Protein AF-A0A9D5ZQ26-F1 (afdb_monomer_lite)

Radius of gyration: 14.96 Å; chains: 1; bounding box: 37×30×40 Å

Foldseek 3Di:
DFDWDDDPPWTFTCDVNDTAIEDFVVVQDVDDGDDPPLPDWDWDDDPDPDRQHTYIDSDDDDDDDDDWDFDQPPP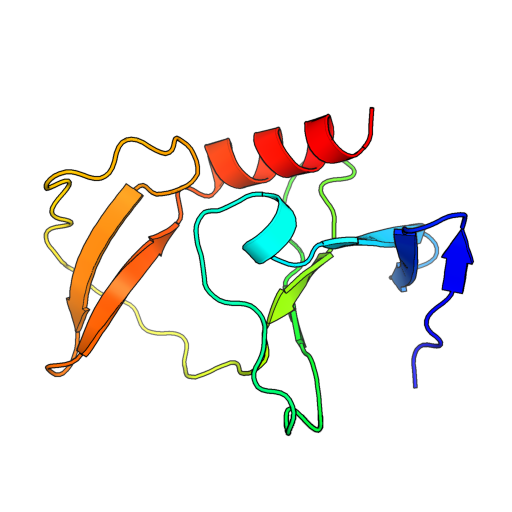PRQQWPHWDQDPNDIDTHTDSVVSSVSSVVVVD

Sequence (108 aa):
TNSIHHIGNREYINYRGFNLPLIYLETILPVSPFPKDAKELYVIVPKANGSSGGILASQIMDAIELETVIKKDNITHKGIMGTSFIEEKLVMFLNSSELIRLIDDYGK

pLDDT: mean 87.58, std 8.93, range [44.03, 94.56]

Secondary structure (DSSP, 8-state):
-PPPEEETTEEEEEETTEEEEEE-GGGTSS-PPPPTT----EEE----SS---EEEES------------B-TT---TTEEEEEEETTEEEEEE-HHHHHHHHHHHT-

Structure (mmCIF, N/CA/C/O backbone):
data_AF-A0A9D5ZQ26-F1
#
_ent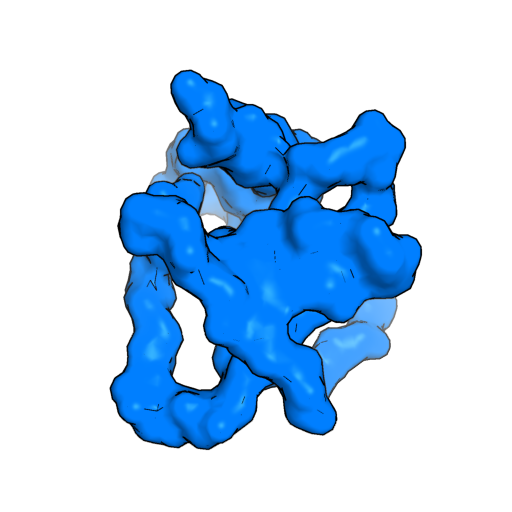ry.id   AF-A0A9D5ZQ26-F1
#
loop_
_atom_site.group_PDB
_atom_site.id
_atom_site.type_symbol
_atom_site.label_atom_id
_atom_site.label_alt_id
_atom_site.label_comp_id
_atom_site.label_asym_id
_atom_site.label_entity_id
_atom_site.label_seq_id
_atom_site.pdbx_PDB_ins_code
_atom_site.Cartn_x
_atom_site.Cartn_y
_atom_site.Cartn_z
_atom_site.occupancy
_atom_site.B_iso_or_equiv
_atom_site.auth_seq_id
_atom_site.auth_comp_id
_atom_site.auth_asym_id
_atom_site.auth_atom_id
_atom_site.pdbx_PDB_model_num
ATOM 1 N N . THR A 1 1 ? -2.601 -15.817 -16.852 1.00 44.03 1 THR A N 1
ATOM 2 C CA . THR A 1 1 ? -1.513 -15.691 -15.864 1.00 44.03 1 THR A CA 1
ATOM 3 C C . THR A 1 1 ? -0.566 -14.617 -16.351 1.00 44.03 1 THR A C 1
ATOM 5 O O . THR A 1 1 ? 0.117 -14.831 -17.342 1.00 44.03 1 THR A O 1
ATOM 8 N N . ASN A 1 2 ? -0.575 -13.433 -15.737 1.00 64.56 2 ASN A N 1
ATOM 9 C CA . ASN A 1 2 ? 0.500 -12.476 -15.992 1.00 64.56 2 ASN A CA 1
ATOM 10 C C . ASN A 1 2 ? 1.745 -13.005 -15.278 1.00 64.56 2 ASN A C 1
ATOM 12 O O . ASN A 1 2 ? 1.722 -13.176 -14.062 1.00 64.56 2 ASN A O 1
ATOM 16 N N . SER A 1 3 ? 2.789 -13.335 -16.031 1.00 85.56 3 SER A N 1
ATOM 17 C CA . SER A 1 3 ? 4.064 -13.764 -15.460 1.00 85.56 3 SER A CA 1
ATOM 18 C C . SER A 1 3 ? 4.683 -12.625 -14.648 1.00 85.56 3 SER A C 1
ATOM 20 O O . SER A 1 3 ? 4.686 -11.476 -15.092 1.00 85.56 3 SER A O 1
ATOM 22 N N . ILE A 1 4 ? 5.207 -12.952 -13.466 1.00 91.44 4 ILE A N 1
ATOM 23 C CA . ILE A 1 4 ? 6.023 -12.030 -12.673 1.00 91.44 4 ILE A CA 1
ATOM 24 C C . ILE A 1 4 ? 7.446 -12.061 -13.235 1.00 91.44 4 ILE A C 1
ATOM 26 O O . ILE A 1 4 ? 8.051 -13.124 -13.391 1.00 91.44 4 ILE A O 1
ATOM 30 N N . HIS A 1 5 ? 7.973 -10.885 -13.549 1.00 93.25 5 HIS A N 1
ATOM 31 C CA . HIS A 1 5 ? 9.333 -10.665 -14.022 1.00 93.25 5 HIS A CA 1
ATOM 32 C C . HIS A 1 5 ? 10.176 -10.057 -12.904 1.00 93.25 5 HIS A C 1
ATOM 34 O O . HIS A 1 5 ? 9.678 -9.251 -12.125 1.00 93.25 5 HIS A O 1
ATOM 40 N N . HIS A 1 6 ? 11.460 -10.403 -12.851 1.00 93.06 6 HIS A N 1
ATOM 41 C CA . HIS A 1 6 ? 12.357 -9.975 -11.779 1.00 93.06 6 HIS A CA 1
ATOM 42 C C . HIS A 1 6 ? 13.516 -9.155 -12.348 1.00 93.06 6 HIS A C 1
ATOM 44 O O . HIS A 1 6 ? 14.149 -9.569 -13.320 1.00 93.06 6 HIS A O 1
ATOM 50 N N . ILE A 1 7 ? 13.806 -8.006 -11.734 1.00 89.75 7 ILE A N 1
ATOM 51 C CA . ILE A 1 7 ? 15.004 -7.197 -12.000 1.00 89.75 7 ILE A CA 1
ATOM 52 C C . ILE A 1 7 ? 15.608 -6.808 -10.649 1.00 89.75 7 ILE A C 1
ATOM 54 O O . ILE A 1 7 ? 15.040 -5.998 -9.914 1.00 89.75 7 ILE A O 1
ATOM 58 N N . GLY A 1 8 ? 16.758 -7.396 -10.308 1.00 88.38 8 GLY A N 1
ATOM 59 C CA . GLY A 1 8 ? 17.315 -7.295 -8.957 1.00 88.38 8 GLY A CA 1
ATOM 60 C C . GLY A 1 8 ? 16.329 -7.847 -7.924 1.00 88.38 8 GLY A C 1
ATOM 61 O O . GLY A 1 8 ? 15.797 -8.938 -8.105 1.00 88.38 8 GLY A O 1
ATOM 62 N N . ASN A 1 9 ? 16.043 -7.064 -6.883 1.00 85.94 9 ASN A N 1
ATOM 63 C CA . ASN A 1 9 ? 15.078 -7.418 -5.833 1.00 85.94 9 ASN A CA 1
ATOM 64 C C . ASN A 1 9 ? 13.661 -6.889 -6.114 1.00 85.94 9 ASN A C 1
ATOM 66 O O . ASN A 1 9 ? 12.852 -6.788 -5.195 1.00 85.94 9 ASN A O 1
ATOM 70 N N . ARG A 1 10 ? 13.373 -6.470 -7.353 1.00 88.38 10 ARG A N 1
ATOM 71 C CA . ARG A 1 10 ? 12.078 -5.897 -7.732 1.00 88.38 10 ARG A CA 1
ATOM 72 C C . ARG A 1 10 ? 11.328 -6.816 -8.678 1.00 88.38 10 ARG A C 1
ATOM 74 O O . ARG A 1 10 ? 11.912 -7.399 -9.593 1.00 88.38 10 ARG A O 1
ATOM 81 N N . GLU A 1 11 ? 10.024 -6.866 -8.472 1.00 93.44 11 GLU A N 1
ATOM 82 C CA . GLU A 1 11 ? 9.082 -7.647 -9.259 1.00 93.44 11 GLU A CA 1
ATOM 83 C C . GLU A 1 11 ? 8.268 -6.734 -10.176 1.00 93.44 11 GLU A C 1
ATOM 85 O O . GLU A 1 11 ? 7.957 -5.594 -9.829 1.00 93.44 11 GLU A O 1
ATOM 90 N N . TYR A 1 12 ? 7.931 -7.231 -11.362 1.00 93.50 12 TYR A N 1
ATOM 91 C CA . TYR A 1 12 ? 7.226 -6.488 -12.398 1.00 93.50 12 TYR A CA 1
ATOM 92 C C . TYR A 1 12 ? 6.207 -7.376 -13.097 1.00 93.50 12 TYR A C 1
ATOM 94 O O . TYR A 1 12 ? 6.422 -8.574 -13.272 1.00 93.50 12 TYR A O 1
ATOM 102 N N . ILE A 1 13 ? 5.137 -6.766 -13.595 1.00 93.19 13 ILE A N 1
ATOM 103 C CA . ILE A 1 13 ? 4.200 -7.408 -14.521 1.00 93.19 13 ILE A CA 1
ATOM 104 C C . ILE A 1 13 ? 4.044 -6.567 -15.784 1.00 93.19 13 ILE A C 1
ATOM 106 O O . ILE A 1 13 ? 4.206 -5.346 -15.755 1.00 93.19 13 ILE A O 1
ATOM 110 N N . ASN A 1 14 ? 3.669 -7.207 -16.892 1.00 91.31 14 ASN A N 1
ATOM 111 C CA . ASN A 1 14 ? 3.182 -6.477 -18.057 1.00 91.31 14 ASN A CA 1
ATOM 112 C C . ASN A 1 14 ? 1.744 -6.017 -17.793 1.00 91.31 14 ASN A C 1
ATOM 114 O O . ASN A 1 14 ? 0.808 -6.819 -17.801 1.00 91.31 14 ASN A O 1
ATOM 118 N N . TYR A 1 15 ? 1.564 -4.723 -17.565 1.00 88.75 15 TYR A N 1
ATOM 119 C CA . TYR A 1 15 ? 0.252 -4.111 -17.430 1.00 88.75 15 TYR A CA 1
ATOM 120 C C . TYR A 1 15 ? 0.044 -3.122 -18.574 1.00 88.75 15 TYR A C 1
ATOM 122 O O . TYR A 1 15 ? 0.692 -2.080 -18.646 1.00 88.75 15 TYR A O 1
ATOM 130 N N . ARG A 1 16 ? -0.872 -3.462 -19.491 1.00 87.50 16 ARG A N 1
ATOM 131 C CA . ARG A 1 16 ? -1.218 -2.644 -20.670 1.00 87.50 16 ARG A CA 1
ATOM 132 C C . ARG A 1 16 ? -0.005 -2.261 -21.536 1.00 87.50 16 ARG A C 1
ATOM 134 O O . ARG A 1 16 ? 0.054 -1.149 -22.047 1.00 87.50 16 ARG A O 1
ATOM 141 N N . GLY A 1 17 ? 0.953 -3.174 -21.701 1.00 87.25 17 GLY A N 1
ATOM 142 C CA . GLY A 1 17 ? 2.155 -2.943 -22.508 1.00 87.25 17 GLY A CA 1
ATOM 143 C C . GLY A 1 17 ? 3.274 -2.192 -21.783 1.00 87.25 17 GLY A C 1
ATOM 144 O O . GLY A 1 17 ? 4.331 -1.988 -22.373 1.00 87.25 17 GLY A O 1
ATOM 145 N N . PHE A 1 18 ? 3.078 -1.823 -20.515 1.00 85.69 18 PHE A N 1
ATOM 146 C CA . PHE A 1 18 ? 4.096 -1.193 -19.679 1.00 85.69 18 PHE A CA 1
ATOM 147 C C . PHE A 1 18 ? 4.575 -2.154 -18.592 1.00 85.69 18 PHE A C 1
ATOM 149 O O . PHE A 1 18 ? 3.805 -2.965 -18.071 1.00 85.69 18 PHE A O 1
ATOM 156 N N . ASN A 1 19 ? 5.851 -2.033 -18.227 1.00 88.56 19 ASN A N 1
ATOM 157 C CA . ASN A 1 19 ? 6.408 -2.727 -17.071 1.00 88.56 19 ASN A CA 1
ATOM 158 C C . ASN A 1 19 ? 5.922 -2.018 -15.807 1.00 88.56 19 ASN A C 1
ATOM 160 O O . ASN A 1 19 ? 6.374 -0.914 -15.505 1.00 88.56 19 ASN A O 1
ATOM 164 N N . LEU A 1 20 ? 4.996 -2.642 -15.086 1.00 91.31 20 LEU A N 1
ATOM 165 C CA . LEU A 1 20 ? 4.481 -2.114 -13.831 1.00 91.31 20 LEU A CA 1
ATOM 166 C C . LEU A 1 20 ? 5.267 -2.732 -12.668 1.00 91.31 20 LEU A C 1
ATOM 168 O O . LEU A 1 20 ? 5.156 -3.946 -12.478 1.00 91.31 20 LEU A O 1
ATOM 172 N N . PRO A 1 21 ? 6.048 -1.945 -11.902 1.00 92.44 21 PRO A N 1
ATOM 173 C CA . PRO A 1 21 ? 6.701 -2.450 -10.699 1.00 92.44 21 PRO A CA 1
ATOM 174 C C . PRO A 1 21 ? 5.653 -2.823 -9.651 1.00 92.44 21 PRO A C 1
ATOM 176 O O . PRO A 1 21 ? 4.698 -2.076 -9.450 1.00 92.44 21 PRO A O 1
ATOM 179 N N . LEU A 1 22 ? 5.833 -3.957 -8.982 1.00 93.75 22 LEU A N 1
ATOM 180 C CA . LEU A 1 22 ? 4.990 -4.403 -7.878 1.00 93.75 22 LEU A CA 1
ATOM 181 C C . LEU A 1 22 ? 5.555 -3.914 -6.543 1.00 93.75 22 LEU A C 1
ATOM 183 O O . LEU A 1 22 ? 6.760 -3.992 -6.302 1.00 93.75 22 LEU A O 1
ATOM 187 N N . ILE A 1 23 ? 4.673 -3.421 -5.677 1.00 93.50 23 ILE A N 1
ATOM 188 C CA . ILE A 1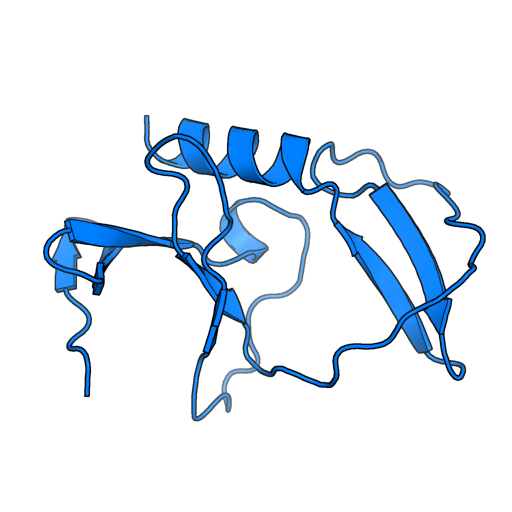 23 ? 5.011 -2.856 -4.374 1.00 93.50 23 ILE A CA 1
ATOM 189 C C . ILE A 1 23 ? 4.266 -3.614 -3.282 1.00 93.50 23 ILE A C 1
ATOM 191 O O . ILE A 1 23 ? 3.036 -3.659 -3.253 1.00 93.50 23 ILE A O 1
ATOM 195 N N . TYR A 1 24 ? 5.041 -4.165 -2.361 1.00 93.25 24 TYR A N 1
ATOM 196 C CA . TYR A 1 24 ? 4.583 -4.755 -1.111 1.00 93.25 24 TYR A CA 1
ATOM 197 C C . TYR A 1 24 ? 4.393 -3.630 -0.087 1.00 93.25 24 TYR A C 1
ATOM 199 O O . TYR A 1 24 ? 5.300 -2.822 0.103 1.00 93.25 24 TYR A O 1
ATOM 207 N N . LEU A 1 25 ? 3.228 -3.515 0.558 1.00 92.12 25 LEU A N 1
ATOM 208 C CA . LEU A 1 25 ? 2.971 -2.385 1.465 1.00 92.12 25 LEU A CA 1
ATOM 209 C C . LEU A 1 25 ? 3.940 -2.364 2.652 1.00 92.12 25 LEU A C 1
ATOM 211 O O . LEU A 1 25 ? 4.337 -1.288 3.088 1.00 92.12 25 LEU A O 1
ATOM 215 N N . GLU A 1 26 ? 4.367 -3.529 3.132 1.00 92.75 26 GLU A N 1
ATOM 216 C CA . GLU A 1 26 ? 5.336 -3.681 4.219 1.00 92.7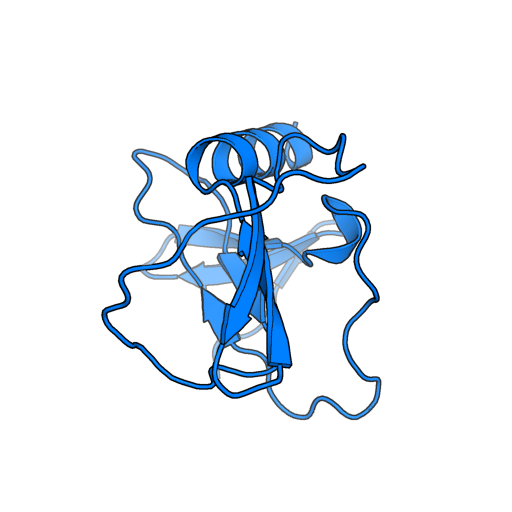5 26 GLU A CA 1
ATOM 217 C C . GLU A 1 26 ? 6.729 -3.114 3.902 1.00 92.75 26 GLU A C 1
ATOM 219 O O . GLU A 1 26 ? 7.523 -2.907 4.817 1.00 92.75 26 GLU A O 1
ATOM 224 N N . THR A 1 27 ? 7.052 -2.835 2.632 1.00 91.75 27 THR A N 1
ATOM 225 C CA . THR A 1 27 ? 8.345 -2.232 2.265 1.00 91.75 27 THR A CA 1
ATOM 226 C C . THR A 1 27 ? 8.342 -0.710 2.357 1.00 91.75 27 THR A C 1
ATOM 228 O O . THR A 1 27 ? 9.414 -0.105 2.387 1.00 91.75 27 THR A O 1
ATOM 231 N N . ILE A 1 28 ? 7.159 -0.090 2.413 1.00 91.75 28 ILE A N 1
ATOM 232 C CA . ILE A 1 28 ? 6.987 1.370 2.425 1.00 91.75 28 ILE A CA 1
ATOM 233 C C . ILE A 1 28 ? 6.120 1.878 3.581 1.00 91.75 28 ILE A C 1
ATOM 235 O O . ILE A 1 28 ? 6.068 3.084 3.814 1.00 91.75 28 ILE A O 1
ATOM 239 N N . LEU A 1 29 ? 5.437 0.992 4.307 1.00 92.00 29 LEU A N 1
ATOM 240 C CA . LEU A 1 29 ? 4.610 1.297 5.471 1.00 92.00 29 LEU A CA 1
ATOM 241 C C . LEU A 1 29 ? 4.946 0.351 6.634 1.00 92.00 29 LEU A C 1
ATOM 243 O O . LEU A 1 29 ? 5.328 -0.796 6.405 1.00 92.00 29 LEU A O 1
ATOM 247 N N . PRO A 1 30 ? 4.727 0.779 7.890 1.00 90.06 30 PRO A N 1
ATOM 248 C CA . PRO A 1 30 ? 4.909 -0.059 9.074 1.00 90.06 30 PRO A CA 1
ATOM 249 C C . PRO A 1 30 ? 3.737 -1.043 9.251 1.00 90.06 30 PRO A C 1
ATOM 251 O O . PRO A 1 30 ? 2.979 -0.959 10.215 1.00 90.06 30 PRO A O 1
ATOM 254 N N . VAL A 1 31 ? 3.562 -1.959 8.299 1.00 89.62 31 VAL A N 1
ATOM 255 C CA . VAL A 1 31 ? 2.528 -3.004 8.322 1.00 89.62 31 VAL A CA 1
ATOM 256 C C . VAL A 1 31 ? 3.157 -4.390 8.345 1.00 89.62 31 VAL A C 1
ATOM 258 O O . VAL A 1 31 ? 4.312 -4.578 7.966 1.00 89.62 31 VAL A O 1
ATOM 261 N N . SER A 1 32 ? 2.396 -5.374 8.815 1.00 90.75 32 SER A N 1
ATOM 262 C CA . SER A 1 32 ? 2.822 -6.769 8.747 1.00 90.75 32 SER A CA 1
ATOM 263 C C . SER A 1 32 ? 2.891 -7.248 7.291 1.00 90.75 32 SER A C 1
ATOM 265 O O . SER A 1 32 ? 2.071 -6.814 6.480 1.00 90.75 32 SER A O 1
ATOM 267 N N . PRO A 1 33 ? 3.829 -8.156 6.967 1.00 91.94 33 PRO A N 1
ATOM 268 C CA . PRO A 1 33 ? 3.894 -8.768 5.646 1.00 91.94 33 PRO A CA 1
ATOM 269 C C . PRO A 1 33 ? 2.657 -9.625 5.367 1.00 91.94 33 PRO A C 1
ATOM 271 O O . PRO A 1 33 ? 1.889 -9.952 6.280 1.00 91.94 33 PRO A O 1
ATOM 274 N N . PHE A 1 34 ? 2.486 -10.034 4.109 1.00 90.31 34 PHE A N 1
ATOM 275 C CA . PHE A 1 34 ? 1.383 -10.921 3.741 1.00 90.31 34 PHE A CA 1
ATOM 276 C C . PHE A 1 34 ? 1.378 -12.240 4.539 1.00 90.31 34 PHE A C 1
ATOM 278 O O . PHE A 1 34 ? 2.438 -12.766 4.902 1.00 90.31 34 PHE A O 1
ATOM 285 N N . PRO A 1 35 ? 0.186 -12.823 4.778 1.00 87.75 35 PRO A N 1
ATOM 286 C CA . PRO A 1 35 ? 0.070 -14.178 5.304 1.00 87.75 35 PRO A CA 1
ATOM 287 C C . PRO A 1 35 ? 0.825 -15.180 4.420 1.00 87.75 35 PRO A C 1
ATOM 289 O O . PRO A 1 35 ? 0.744 -15.122 3.193 1.00 87.75 35 PRO A O 1
ATOM 292 N N . LYS A 1 36 ? 1.543 -16.126 5.038 1.00 84.62 36 LYS A N 1
ATOM 293 C CA . LYS A 1 36 ? 2.360 -17.125 4.316 1.00 84.62 36 LYS A CA 1
ATOM 294 C C . LYS A 1 36 ? 1.539 -18.062 3.425 1.00 84.62 36 LYS A C 1
ATOM 296 O O . LYS A 1 36 ? 2.090 -18.706 2.542 1.00 84.62 36 LYS A O 1
ATOM 301 N N . ASP A 1 37 ? 0.249 -18.175 3.701 1.00 85.88 37 ASP A N 1
ATOM 302 C CA . ASP A 1 37 ? -0.722 -19.021 3.017 1.00 85.88 37 ASP A CA 1
ATOM 303 C C . ASP A 1 37 ? -1.563 -18.258 1.982 1.00 85.88 37 ASP A C 1
ATOM 305 O O . ASP A 1 37 ? -2.510 -18.824 1.432 1.00 85.88 37 ASP A O 1
ATOM 309 N N . ALA A 1 38 ? -1.220 -16.998 1.682 1.00 85.62 38 ALA A N 1
ATOM 310 C CA . ALA A 1 38 ? -1.851 -16.241 0.608 1.00 85.62 38 ALA A CA 1
ATOM 311 C C . ALA A 1 38 ? -1.661 -16.970 -0.735 1.00 85.62 38 ALA A C 1
ATOM 313 O O . ALA A 1 38 ? -0.560 -17.042 -1.277 1.00 85.62 38 ALA A O 1
ATOM 314 N N . LYS A 1 39 ? -2.748 -17.546 -1.262 1.00 83.94 39 LYS A N 1
ATOM 315 C CA . LYS A 1 39 ? -2.728 -18.330 -2.511 1.00 83.94 39 LYS A CA 1
ATOM 316 C C . LYS A 1 39 ? -2.751 -17.456 -3.759 1.00 83.94 39 LYS A C 1
ATOM 318 O O . LYS A 1 39 ? -2.268 -17.869 -4.808 1.00 83.94 39 LYS A O 1
ATOM 323 N N . GLU A 1 40 ? -3.340 -16.274 -3.639 1.00 88.88 40 GLU A N 1
ATOM 324 C CA . GLU A 1 40 ? -3.539 -15.322 -4.722 1.00 88.88 40 GLU A CA 1
ATOM 325 C C . GLU A 1 40 ? -3.262 -13.916 -4.196 1.00 88.88 40 GLU A C 1
ATOM 327 O O . GLU A 1 40 ? -3.532 -13.612 -3.033 1.00 88.88 40 GLU A O 1
ATOM 332 N N . LEU A 1 41 ? -2.710 -13.069 -5.062 1.00 91.75 41 LEU A N 1
ATOM 333 C CA . LEU A 1 41 ? -2.469 -11.661 -4.781 1.00 91.75 41 LEU A CA 1
ATOM 334 C C . LEU A 1 41 ? -3.199 -10.811 -5.816 1.00 91.75 41 LEU A C 1
ATOM 336 O O . LEU A 1 41 ? -3.313 -11.168 -6.990 1.00 91.75 41 LEU A O 1
ATOM 340 N N . TYR A 1 42 ? -3.650 -9.653 -5.366 1.00 93.44 42 TYR A N 1
ATOM 341 C CA . TYR A 1 42 ? -4.336 -8.648 -6.156 1.00 93.44 42 TYR A CA 1
ATOM 342 C C . TYR A 1 42 ? -3.404 -7.464 -6.373 1.00 93.44 42 TYR A C 1
ATOM 344 O O . TYR A 1 42 ? -2.618 -7.121 -5.493 1.00 93.44 42 TYR A O 1
ATOM 352 N N . VAL A 1 43 ? -3.509 -6.820 -7.535 1.00 93.69 43 VAL A N 1
ATOM 353 C CA . VAL A 1 43 ? -2.734 -5.617 -7.859 1.00 93.69 43 VAL A CA 1
ATOM 354 C C . VAL A 1 43 ? -3.682 -4.428 -7.944 1.00 93.69 43 VAL A C 1
ATOM 356 O O . VAL A 1 43 ? -4.507 -4.341 -8.854 1.00 93.69 43 VAL A O 1
ATOM 359 N N . ILE A 1 44 ? -3.551 -3.497 -7.005 1.00 92.38 44 ILE A N 1
ATOM 360 C CA . ILE A 1 44 ? -4.240 -2.209 -7.012 1.00 92.38 44 ILE A CA 1
ATOM 361 C C . ILE A 1 44 ? -3.354 -1.223 -7.769 1.00 92.38 44 ILE A C 1
ATOM 363 O O . ILE A 1 44 ? -2.235 -0.937 -7.351 1.00 92.38 44 ILE A O 1
ATOM 367 N N . VAL A 1 45 ? -3.855 -0.697 -8.886 1.00 90.69 45 VAL A N 1
ATOM 368 C CA . VAL A 1 45 ? -3.141 0.291 -9.706 1.00 90.69 45 VAL A CA 1
ATOM 369 C C . VAL A 1 45 ? -3.735 1.676 -9.437 1.00 90.69 45 VAL A C 1
ATOM 371 O O . VAL A 1 45 ? -4.858 1.941 -9.886 1.00 90.69 45 VAL A O 1
ATOM 374 N N . PRO A 1 46 ? -3.036 2.567 -8.706 1.00 86.19 46 PRO A N 1
ATOM 375 C CA . PRO A 1 46 ? -3.510 3.923 -8.474 1.00 86.19 46 PRO A CA 1
ATOM 376 C C . PRO A 1 46 ? -3.685 4.684 -9.789 1.00 86.19 46 PRO A C 1
ATOM 378 O O . PRO A 1 46 ? -2.891 4.564 -10.722 1.00 86.19 46 PRO A O 1
ATOM 381 N N . LYS A 1 47 ? -4.723 5.520 -9.859 1.00 79.12 47 LYS A N 1
ATOM 382 C CA . LYS A 1 47 ? -4.893 6.470 -10.961 1.00 79.12 47 LYS A CA 1
ATOM 383 C C . LYS A 1 47 ? -3.995 7.682 -10.702 1.00 79.12 47 LYS A C 1
ATOM 385 O O . LYS A 1 47 ? -4.471 8.690 -10.191 1.00 79.12 47 LYS A O 1
ATOM 390 N N . ALA A 1 48 ? -2.704 7.577 -11.006 1.00 69.94 48 ALA A N 1
ATOM 391 C CA . ALA A 1 48 ? -1.788 8.716 -10.971 1.00 69.94 48 ALA A CA 1
ATOM 392 C C . ALA A 1 48 ? -1.309 9.085 -12.382 1.00 69.94 48 ALA A C 1
ATOM 394 O O . ALA A 1 48 ? -1.235 8.241 -13.276 1.00 69.94 48 ALA A O 1
ATOM 395 N N . ASN A 1 49 ? -0.952 10.355 -12.573 1.00 62.03 49 ASN A N 1
ATOM 396 C CA . ASN A 1 49 ? -0.345 10.843 -13.810 1.00 62.03 49 ASN A CA 1
ATOM 397 C C . ASN A 1 49 ? 1.145 10.443 -13.847 1.00 62.03 49 ASN A C 1
ATOM 399 O O . ASN A 1 49 ? 2.006 11.281 -13.600 1.00 62.03 49 ASN A O 1
ATOM 403 N N . GLY A 1 50 ? 1.459 9.167 -14.095 1.00 65.19 50 GLY A N 1
ATOM 404 C CA . GLY A 1 50 ? 2.840 8.657 -14.132 1.00 65.19 50 GLY A CA 1
ATOM 405 C C . GLY A 1 50 ? 3.006 7.252 -13.539 1.00 65.19 50 GLY A C 1
ATOM 406 O O . GLY A 1 50 ? 2.028 6.604 -13.169 1.00 65.19 50 GLY A O 1
ATOM 407 N N . SER A 1 51 ? 4.248 6.756 -13.467 1.00 60.53 51 SER A N 1
ATOM 408 C CA . SER A 1 51 ? 4.545 5.389 -13.008 1.00 60.53 51 SER A CA 1
ATOM 409 C C . SER A 1 51 ? 4.590 5.292 -11.483 1.00 60.53 51 SER A C 1
ATOM 411 O O . SER A 1 51 ? 5.645 5.501 -10.902 1.00 60.53 51 SER A O 1
ATOM 413 N N . SER A 1 52 ? 3.480 4.888 -10.867 1.00 71.94 52 SER A N 1
ATOM 414 C CA . SER A 1 52 ? 3.291 4.872 -9.403 1.00 71.94 52 SER A CA 1
ATOM 415 C C . SER A 1 52 ? 3.068 3.475 -8.810 1.00 71.94 52 SER A C 1
ATOM 417 O O . SER A 1 52 ? 2.466 3.333 -7.751 1.00 71.94 52 SER A O 1
ATOM 419 N N . GLY A 1 53 ? 3.590 2.445 -9.492 1.00 88.12 53 GLY A N 1
ATOM 420 C CA . GLY A 1 53 ? 3.606 1.046 -9.048 1.00 88.12 53 GLY A CA 1
ATOM 421 C C . GLY A 1 53 ? 2.235 0.377 -8.893 1.00 88.12 53 GLY A C 1
ATOM 422 O O . GLY A 1 53 ? 1.191 1.009 -8.766 1.00 88.12 53 GLY A O 1
ATOM 423 N N . GLY A 1 54 ? 2.228 -0.951 -8.951 1.00 92.25 54 GLY A N 1
ATOM 424 C CA . GLY A 1 54 ? 1.091 -1.782 -8.583 1.00 92.25 54 GLY A CA 1
ATOM 425 C C . GLY A 1 54 ? 1.213 -2.181 -7.121 1.00 92.25 54 GLY A C 1
ATOM 426 O O . GLY A 1 54 ? 2.153 -2.879 -6.757 1.00 92.25 54 GLY A O 1
ATOM 427 N N . ILE A 1 55 ? 0.274 -1.754 -6.285 1.00 93.06 55 ILE A N 1
ATOM 428 C CA . ILE A 1 55 ? 0.248 -2.105 -4.865 1.00 93.06 55 ILE A CA 1
ATOM 429 C C . ILE A 1 55 ? -0.328 -3.510 -4.732 1.00 93.06 55 ILE A C 1
ATOM 431 O O . ILE A 1 55 ? -1.440 -3.770 -5.197 1.00 93.06 55 ILE A O 1
ATOM 435 N N . LEU A 1 56 ? 0.408 -4.413 -4.096 1.00 94.56 56 LEU A N 1
ATOM 436 C CA . LEU A 1 56 ? -0.077 -5.757 -3.823 1.00 94.56 56 LEU A CA 1
ATOM 437 C C . LEU A 1 56 ? -1.052 -5.759 -2.641 1.00 94.56 56 LEU A C 1
ATOM 439 O O . LEU A 1 56 ? -0.878 -5.036 -1.660 1.00 94.56 56 LEU A O 1
ATOM 443 N N . ALA A 1 57 ? -2.063 -6.615 -2.725 1.00 94.06 57 ALA A N 1
ATOM 444 C CA . ALA A 1 57 ? -2.990 -6.916 -1.644 1.00 94.06 57 ALA A CA 1
ATOM 445 C C . ALA A 1 57 ? -3.260 -8.424 -1.603 1.00 94.06 57 ALA A C 1
ATOM 447 O O . ALA A 1 57 ? -3.403 -9.059 -2.645 1.00 94.06 57 ALA A O 1
ATOM 448 N N . SER A 1 58 ?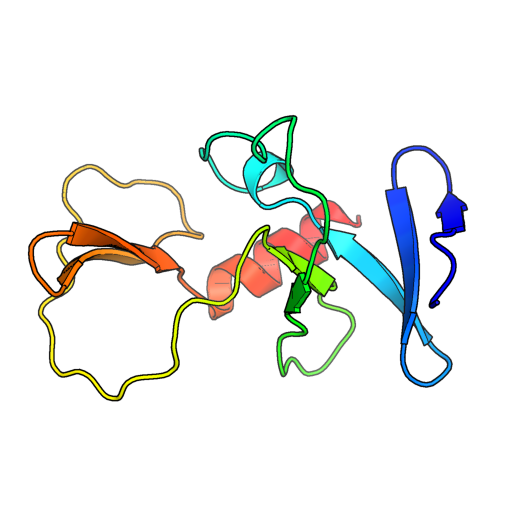 -3.376 -9.004 -0.410 1.00 93.56 58 SER A N 1
ATOM 449 C CA . SER A 1 58 ? -3.723 -10.424 -0.251 1.00 93.56 58 SER A CA 1
ATOM 450 C C . SER A 1 58 ? -5.207 -10.709 -0.483 1.00 93.56 58 SER A C 1
ATOM 452 O O . SER A 1 58 ? -5.583 -11.843 -0.761 1.00 93.56 58 SER A O 1
ATOM 454 N N . GLN A 1 59 ? -6.061 -9.692 -0.358 1.00 92.12 59 GLN A N 1
ATOM 455 C CA . GLN A 1 59 ? -7.506 -9.814 -0.520 1.00 92.12 59 GLN A CA 1
ATOM 456 C C . GLN A 1 59 ? -8.140 -8.460 -0.841 1.00 92.12 59 GLN A C 1
ATOM 458 O O . GLN A 1 59 ? -7.715 -7.429 -0.316 1.00 92.12 59 GLN A O 1
ATOM 463 N N . ILE A 1 60 ? -9.190 -8.477 -1.660 1.00 92.06 60 ILE A N 1
ATOM 464 C CA . ILE A 1 60 ? -10.114 -7.355 -1.838 1.00 92.06 60 ILE A CA 1
ATOM 465 C C . ILE A 1 60 ? -11.414 -7.744 -1.138 1.00 92.06 60 ILE A C 1
ATOM 467 O O . ILE A 1 60 ? -12.026 -8.742 -1.504 1.00 92.06 60 ILE A O 1
ATOM 471 N N . MET A 1 61 ? -11.789 -6.999 -0.098 1.00 91.38 61 MET A N 1
ATOM 472 C CA . MET A 1 61 ? -12.952 -7.333 0.732 1.00 91.38 61 MET A CA 1
ATOM 473 C C . MET A 1 61 ? -14.248 -6.780 0.133 1.00 91.38 61 MET A C 1
ATOM 475 O O . MET A 1 61 ? -15.164 -7.549 -0.129 1.00 91.38 61 MET A O 1
ATOM 479 N N . ASP A 1 62 ? -14.314 -5.462 -0.080 1.00 89.44 62 ASP A N 1
ATOM 480 C CA . ASP A 1 62 ? -15.503 -4.767 -0.586 1.00 89.44 62 ASP A CA 1
ATOM 481 C C . ASP A 1 62 ? -15.142 -3.358 -1.108 1.00 89.44 62 ASP A C 1
ATOM 483 O O . ASP A 1 62 ? -14.019 -2.880 -0.910 1.00 89.44 62 ASP A O 1
ATOM 487 N N . ALA A 1 63 ? -16.098 -2.684 -1.748 1.00 91.56 63 ALA A N 1
ATOM 488 C CA . ALA A 1 63 ? -16.064 -1.273 -2.105 1.00 91.56 63 ALA A CA 1
ATOM 489 C C . ALA A 1 63 ? -17.353 -0.590 -1.621 1.00 91.56 63 ALA A C 1
ATOM 491 O O . ALA A 1 63 ? -18.404 -0.701 -2.248 1.00 91.56 63 ALA A O 1
ATOM 492 N N . ILE A 1 64 ? -17.248 0.143 -0.513 1.00 90.81 64 ILE A N 1
ATOM 493 C CA . ILE A 1 64 ? -18.379 0.812 0.141 1.00 90.81 64 ILE A CA 1
ATOM 494 C C . ILE A 1 64 ? -18.214 2.336 0.117 1.00 90.81 64 ILE A C 1
ATOM 496 O O . ILE A 1 64 ? -17.095 2.852 0.159 1.00 90.81 64 ILE A O 1
ATOM 500 N N . GLU A 1 65 ? -19.331 3.058 0.088 1.00 91.19 65 GLU A N 1
ATOM 501 C CA . GLU A 1 65 ? -19.375 4.496 0.363 1.00 91.19 65 GLU A CA 1
ATOM 502 C C . GLU A 1 65 ? -19.627 4.697 1.860 1.00 91.19 65 GLU A C 1
ATOM 504 O O . GLU A 1 65 ? -20.529 4.084 2.430 1.00 91.19 65 GLU A O 1
ATOM 509 N N . LEU A 1 66 ? -18.790 5.502 2.518 1.00 88.62 66 LEU A N 1
ATOM 510 C CA . LEU A 1 66 ? -18.813 5.645 3.970 1.00 88.62 66 LEU A CA 1
ATOM 511 C C . LEU A 1 66 ? -18.596 7.098 4.393 1.00 88.62 66 LEU A C 1
ATOM 513 O O . LEU A 1 66 ? -17.694 7.775 3.900 1.00 88.62 66 LEU A O 1
ATOM 517 N N . GLU A 1 67 ? -19.370 7.541 5.379 1.00 91.00 67 GLU A N 1
ATOM 518 C CA . GLU A 1 67 ? -19.087 8.743 6.160 1.00 91.00 67 GLU A CA 1
ATOM 519 C C . GLU A 1 67 ? -18.501 8.305 7.508 1.00 91.00 67 GLU A C 1
ATOM 521 O O . GLU A 1 67 ? -19.161 7.639 8.305 1.00 91.00 67 GLU A O 1
ATOM 526 N N . THR A 1 68 ? -17.233 8.627 7.772 1.00 90.94 68 THR A N 1
ATOM 527 C CA . THR A 1 68 ? -16.566 8.253 9.028 1.00 90.94 68 THR A CA 1
ATOM 528 C C . THR A 1 68 ? -15.608 9.338 9.494 1.00 90.94 68 THR A C 1
ATOM 530 O O . THR A 1 68 ? -15.054 10.096 8.696 1.00 90.94 68 THR A O 1
ATOM 533 N N . VAL A 1 69 ? -15.368 9.383 10.803 1.00 91.38 69 VAL A N 1
ATOM 534 C CA . VAL A 1 69 ? -14.338 10.234 11.399 1.00 91.38 69 VAL A CA 1
ATOM 535 C C . VAL A 1 69 ? -13.046 9.435 11.502 1.00 91.38 69 VAL A C 1
ATOM 537 O O . VAL A 1 69 ? -12.947 8.493 12.285 1.00 91.38 69 VAL A O 1
ATOM 540 N N . ILE A 1 70 ? -12.038 9.835 10.730 1.00 93.19 70 ILE A N 1
ATOM 541 C CA . ILE A 1 70 ? -10.710 9.220 10.776 1.00 93.19 70 ILE A CA 1
ATOM 542 C C . ILE A 1 70 ? -9.935 9.788 11.969 1.00 93.19 70 ILE A C 1
ATOM 544 O O . ILE A 1 70 ? -9.652 10.987 12.030 1.00 93.19 70 ILE A O 1
ATOM 548 N N . LYS A 1 71 ? -9.560 8.918 12.908 1.00 91.50 71 LYS A N 1
ATOM 549 C CA . LYS A 1 71 ? -8.719 9.255 14.061 1.00 91.50 71 LYS A CA 1
ATOM 550 C C . LYS A 1 71 ? -7.244 9.133 13.696 1.00 91.50 71 LYS A C 1
ATOM 552 O O . LYS A 1 71 ? -6.822 8.135 13.114 1.00 91.50 71 LYS A O 1
ATOM 557 N N . LYS A 1 72 ? -6.447 10.137 14.057 1.00 84.75 72 LYS A N 1
ATOM 558 C CA . LYS A 1 72 ? -5.003 10.204 13.753 1.00 84.75 72 LYS A CA 1
ATOM 559 C C . LYS A 1 72 ? -4.103 9.673 14.870 1.00 84.75 72 LYS A C 1
ATOM 561 O O . LYS A 1 72 ? -2.885 9.803 14.787 1.00 84.75 72 LYS A O 1
ATOM 566 N N . ASP A 1 73 ? -4.694 9.109 15.914 1.00 70.00 73 ASP A N 1
ATOM 567 C CA . ASP A 1 73 ? -4.048 8.874 17.202 1.00 70.00 73 ASP A CA 1
ATOM 568 C C . ASP A 1 73 ? -2.730 8.085 17.048 1.00 70.00 73 ASP A C 1
ATOM 570 O O . ASP A 1 73 ? -2.719 6.941 16.600 1.00 70.00 73 ASP A O 1
ATOM 574 N N . ASN A 1 74 ? -1.610 8.725 17.410 1.00 69.69 74 ASN A N 1
ATOM 575 C CA . ASN A 1 74 ? -0.242 8.179 17.441 1.00 69.69 74 ASN A CA 1
ATOM 576 C C . ASN A 1 74 ? 0.342 7.651 16.113 1.00 69.69 74 ASN A C 1
ATOM 578 O O . ASN A 1 74 ? 1.415 7.045 16.118 1.00 69.69 74 ASN A O 1
ATOM 582 N N . ILE A 1 75 ? -0.300 7.910 14.973 1.00 76.94 75 ILE A N 1
ATOM 583 C CA . ILE A 1 75 ? 0.213 7.519 13.656 1.00 76.94 75 ILE A CA 1
ATOM 584 C C . ILE A 1 75 ? 1.039 8.668 13.070 1.00 76.94 75 ILE A C 1
ATOM 586 O O . ILE A 1 75 ? 0.512 9.726 12.734 1.00 76.94 75 ILE A O 1
ATOM 590 N N . THR A 1 76 ? 2.347 8.451 12.920 1.00 78.50 76 THR A N 1
ATOM 591 C CA . THR A 1 76 ? 3.295 9.464 12.414 1.00 78.50 76 THR A CA 1
ATOM 592 C C . THR A 1 76 ? 3.745 9.222 10.972 1.00 78.50 76 THR A C 1
ATOM 594 O O . THR A 1 76 ? 4.417 10.072 10.384 1.00 78.50 76 THR A O 1
ATOM 597 N N . HIS A 1 77 ? 3.384 8.082 10.373 1.00 90.69 77 HIS A N 1
ATOM 598 C CA . HIS A 1 77 ? 3.826 7.726 9.028 1.00 90.69 77 HIS A CA 1
ATOM 599 C C . HIS A 1 77 ? 3.005 8.447 7.950 1.00 90.69 77 HIS A C 1
ATOM 601 O O . HIS A 1 77 ? 1.785 8.314 7.905 1.00 90.69 77 HIS A O 1
ATOM 607 N N . LYS A 1 78 ? 3.670 9.157 7.028 1.00 89.50 78 LYS A N 1
ATOM 608 C CA . LYS A 1 78 ? 3.012 10.017 6.020 1.00 89.50 78 LYS A CA 1
ATOM 609 C C . LYS A 1 78 ? 2.033 9.281 5.102 1.00 89.50 78 LYS A C 1
ATOM 611 O O . LYS A 1 78 ? 1.018 9.847 4.709 1.00 89.50 78 LYS A O 1
ATOM 616 N N . GLY A 1 79 ? 2.315 8.014 4.797 1.00 92.38 79 GLY A N 1
ATOM 617 C CA . GLY A 1 79 ? 1.442 7.167 3.976 1.00 92.38 79 GLY A CA 1
ATOM 618 C C . GLY A 1 79 ? 0.154 6.698 4.669 1.00 92.38 79 GLY A C 1
ATOM 619 O O . GLY A 1 79 ? -0.679 6.065 4.025 1.00 92.38 79 GLY A O 1
ATOM 620 N N . ILE A 1 80 ? -0.044 7.010 5.954 1.00 93.56 80 ILE A N 1
ATOM 621 C CA . ILE A 1 80 ? -1.228 6.620 6.723 1.00 93.56 80 ILE A CA 1
ATOM 622 C C . ILE A 1 80 ? -2.002 7.880 7.125 1.00 93.56 80 ILE A C 1
ATOM 624 O O . ILE A 1 80 ? -1.454 8.820 7.693 1.00 93.56 80 ILE A O 1
ATOM 628 N N . MET A 1 81 ? -3.298 7.903 6.820 1.00 93.19 81 MET A N 1
ATOM 629 C CA . MET A 1 81 ? -4.198 9.004 7.162 1.00 93.19 81 MET A CA 1
ATOM 630 C C . MET A 1 81 ? -4.727 8.893 8.592 1.00 93.19 81 MET A C 1
ATOM 632 O O . MET A 1 81 ? -4.950 9.917 9.233 1.00 93.19 81 MET A O 1
ATOM 636 N N . GLY A 1 82 ? -4.930 7.664 9.070 1.00 93.50 82 GLY A N 1
ATOM 637 C CA . GLY A 1 82 ? -5.413 7.361 10.409 1.00 93.50 82 GLY A CA 1
ATOM 638 C C . GLY A 1 82 ? -6.125 6.013 10.461 1.00 93.50 82 GLY A C 1
ATOM 639 O O . GLY A 1 82 ? -5.921 5.155 9.603 1.00 93.50 82 GLY A O 1
ATOM 640 N N . THR A 1 83 ? -6.984 5.836 11.458 1.00 93.12 83 THR A N 1
ATOM 641 C CA . THR A 1 83 ? -7.828 4.648 11.621 1.00 93.12 83 THR A CA 1
ATOM 642 C C . THR A 1 83 ? -9.275 5.033 11.907 1.00 93.12 83 THR A C 1
ATOM 644 O O . THR A 1 83 ? -9.559 6.138 12.369 1.00 93.12 83 THR A O 1
ATOM 647 N N . SER A 1 84 ? -10.204 4.123 11.633 1.00 94.06 84 SER A N 1
ATOM 648 C CA . SER A 1 84 ? -11.585 4.210 12.110 1.00 94.06 84 SER A CA 1
ATOM 649 C C . SER A 1 84 ? -12.156 2.810 12.316 1.00 94.06 84 SER A C 1
ATOM 651 O O . SER A 1 84 ? -11.637 1.842 11.762 1.00 94.06 84 SER A O 1
ATOM 653 N N . PHE A 1 85 ? -13.213 2.695 13.115 1.00 92.81 85 PHE A N 1
ATOM 654 C CA . PHE A 1 85 ? -13.966 1.451 13.226 1.00 92.81 85 PHE A CA 1
ATOM 655 C C . PHE A 1 85 ? -15.019 1.386 12.120 1.00 92.81 85 PHE A C 1
ATOM 657 O O . PHE A 1 85 ? -15.848 2.286 12.007 1.00 92.81 85 PHE A O 1
ATOM 664 N N . ILE A 1 86 ? -14.994 0.310 11.336 1.00 92.00 86 ILE A N 1
ATOM 665 C CA . ILE A 1 86 ? -15.984 -0.014 10.305 1.00 92.00 86 ILE A CA 1
ATOM 666 C C . ILE A 1 86 ? -16.486 -1.423 10.610 1.00 92.00 86 ILE A C 1
ATOM 668 O O . ILE A 1 86 ? -15.676 -2.344 10.677 1.00 92.00 86 ILE A O 1
ATOM 672 N N . GLU A 1 87 ? -17.790 -1.583 10.853 1.00 90.38 87 GLU A N 1
ATOM 673 C CA . GLU A 1 87 ? -18.394 -2.878 11.226 1.00 90.38 87 GLU A CA 1
ATOM 674 C C . GLU A 1 87 ? -17.622 -3.597 12.350 1.00 90.38 87 GLU A C 1
ATOM 676 O O . GLU A 1 87 ? -17.232 -4.756 12.226 1.00 90.38 87 GLU A O 1
ATOM 681 N N . GLU A 1 88 ? -17.324 -2.866 13.430 1.00 90.31 88 GLU A N 1
ATOM 682 C CA . GLU A 1 88 ? -16.567 -3.357 14.599 1.00 90.31 88 GLU A CA 1
ATOM 683 C C . GLU A 1 88 ? -15.105 -3.761 14.318 1.00 90.31 88 GLU A C 1
ATOM 685 O O . GLU A 1 88 ? -14.389 -4.189 15.224 1.00 90.31 88 GLU A O 1
ATOM 690 N N . LYS A 1 89 ? -14.603 -3.548 13.098 1.00 91.56 89 LYS A N 1
ATOM 691 C CA . LYS A 1 89 ? -13.202 -3.778 12.729 1.00 91.56 89 LYS A CA 1
ATOM 692 C C . LYS A 1 89 ? -12.437 -2.464 12.709 1.00 91.56 89 LYS A C 1
ATOM 694 O O . LYS A 1 89 ? -12.878 -1.484 12.114 1.00 91.56 89 LYS A O 1
ATOM 699 N N . LEU A 1 90 ? -11.256 -2.449 13.324 1.00 91.44 90 LEU A N 1
ATOM 700 C CA . LEU A 1 90 ? -10.329 -1.328 13.192 1.00 91.44 90 LEU A CA 1
ATOM 701 C C . LEU A 1 90 ? -9.724 -1.340 11.781 1.00 91.44 90 LEU A C 1
ATOM 703 O O . LEU A 1 90 ? -8.968 -2.245 11.432 1.00 91.44 90 LEU A O 1
ATOM 707 N N . VAL A 1 91 ? -10.049 -0.329 10.981 1.00 92.62 91 VAL A N 1
ATOM 708 C CA . VAL A 1 91 ? -9.572 -0.158 9.606 1.00 92.62 91 VAL A CA 1
ATOM 709 C C . VAL A 1 91 ? -8.567 0.982 9.554 1.00 92.62 91 VAL A C 1
ATOM 711 O O . VAL A 1 91 ? -8.821 2.078 10.054 1.00 92.62 91 VAL A O 1
ATOM 714 N N . MET A 1 92 ? -7.421 0.733 8.922 1.00 92.94 92 MET A N 1
ATOM 715 C CA . MET A 1 92 ? -6.416 1.752 8.638 1.00 92.94 92 MET A CA 1
ATOM 716 C C . MET A 1 92 ? -6.708 2.423 7.295 1.00 92.94 92 MET A C 1
ATOM 718 O O . MET A 1 92 ? -6.807 1.761 6.265 1.00 92.94 92 MET A O 1
ATOM 722 N N . PHE A 1 93 ? -6.795 3.749 7.304 1.00 93.12 93 PHE A N 1
ATOM 723 C CA . PHE A 1 93 ? -7.001 4.562 6.112 1.00 93.12 93 PHE A CA 1
ATOM 724 C C . PHE A 1 93 ? -5.649 5.021 5.575 1.00 93.12 93 PHE A C 1
ATOM 726 O O . PHE A 1 93 ? -4.883 5.688 6.275 1.00 93.12 93 PHE A O 1
ATOM 733 N N . LEU A 1 94 ? -5.352 4.674 4.325 1.00 92.56 94 LEU A N 1
ATOM 734 C CA . LEU A 1 94 ? -4.128 5.092 3.645 1.00 92.56 94 LEU A CA 1
ATOM 735 C C . LEU A 1 94 ? -4.277 6.511 3.090 1.00 92.56 94 LEU A C 1
ATOM 737 O O . LEU A 1 94 ? -5.332 6.892 2.583 1.00 92.56 94 LEU A O 1
ATOM 741 N N . ASN A 1 95 ? -3.202 7.292 3.153 1.00 92.19 95 ASN A N 1
ATOM 742 C CA . ASN A 1 95 ? -3.131 8.576 2.466 1.00 92.19 95 ASN A CA 1
ATOM 743 C C . ASN A 1 95 ? -2.667 8.332 1.026 1.00 92.19 95 ASN A C 1
ATOM 745 O O . ASN A 1 95 ? -1.475 8.162 0.790 1.00 92.19 95 ASN A O 1
ATOM 749 N N . SER A 1 96 ? -3.598 8.301 0.071 1.00 89.00 96 SER A N 1
ATOM 750 C CA . SER A 1 96 ? -3.311 7.945 -1.327 1.00 89.00 96 SER A CA 1
ATOM 751 C C . SER A 1 96 ? -2.249 8.837 -1.977 1.00 89.00 96 SER A C 1
ATOM 753 O O . SER A 1 96 ? -1.347 8.326 -2.634 1.00 89.00 96 SER A O 1
ATOM 755 N N . SER A 1 97 ? -2.310 10.152 -1.758 1.00 89.50 97 SER A N 1
ATOM 756 C CA . SER A 1 97 ? -1.351 11.109 -2.322 1.00 89.50 97 SER A CA 1
ATOM 757 C C . SER A 1 97 ? 0.066 10.902 -1.784 1.00 89.50 97 SER A C 1
ATOM 759 O O . SER A 1 97 ? 1.026 10.930 -2.550 1.00 89.50 97 SER A O 1
ATOM 761 N N . GLU A 1 98 ? 0.213 10.677 -0.476 1.00 91.81 98 GLU A N 1
ATOM 762 C CA . GLU A 1 98 ? 1.521 10.386 0.127 1.00 91.81 98 GLU A CA 1
ATOM 763 C C . GLU A 1 98 ? 2.006 8.976 -0.224 1.00 91.81 98 GLU A C 1
ATOM 765 O O . GLU A 1 98 ? 3.198 8.777 -0.431 1.00 91.81 98 GLU A O 1
ATOM 770 N N . LEU A 1 99 ? 1.098 8.007 -0.355 1.00 90.62 99 LEU A N 1
ATOM 771 C CA . LEU A 1 99 ? 1.435 6.647 -0.763 1.00 90.62 99 LEU A CA 1
ATOM 772 C C . LEU A 1 99 ? 2.016 6.617 -2.179 1.00 90.62 99 LEU A C 1
ATOM 774 O O . LEU A 1 99 ? 3.046 5.990 -2.396 1.00 90.62 99 LEU A O 1
ATOM 778 N N . ILE A 1 100 ? 1.405 7.344 -3.119 1.00 89.94 100 ILE A N 1
ATOM 779 C CA . ILE A 1 100 ? 1.923 7.490 -4.487 1.00 89.94 100 ILE A CA 1
ATOM 780 C C . ILE A 1 100 ? 3.339 8.083 -4.467 1.00 89.94 100 ILE A C 1
ATOM 782 O O . ILE A 1 100 ? 4.230 7.544 -5.113 1.00 89.94 100 ILE A O 1
ATOM 786 N N . ARG A 1 101 ? 3.580 9.129 -3.664 1.00 90.00 101 ARG A N 1
ATOM 787 C CA . ARG A 1 101 ?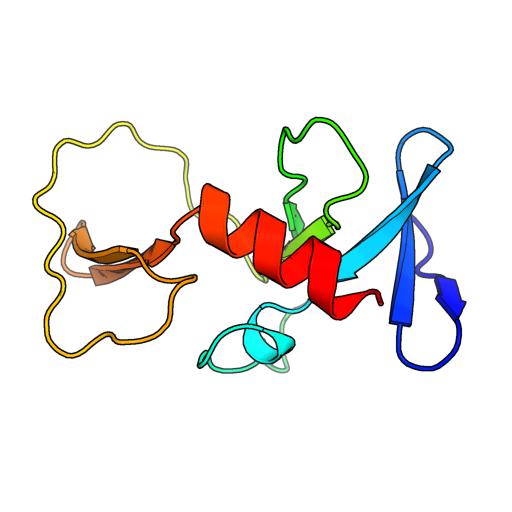 4.922 9.725 -3.512 1.00 90.00 101 ARG A CA 1
ATOM 788 C C . ARG A 1 101 ? 5.947 8.729 -2.972 1.00 90.00 101 ARG A C 1
ATOM 790 O O . ARG A 1 101 ? 7.044 8.639 -3.508 1.00 90.00 101 ARG A O 1
ATOM 797 N N . LEU A 1 102 ? 5.584 7.968 -1.937 1.00 91.12 102 LEU A N 1
ATOM 798 C CA . LEU A 1 102 ? 6.456 6.938 -1.366 1.00 91.12 102 LEU A CA 1
ATOM 799 C C . LEU A 1 102 ? 6.808 5.860 -2.397 1.00 91.12 102 LEU A C 1
ATOM 801 O O . LEU A 1 102 ? 7.948 5.408 -2.428 1.00 91.12 102 LEU A O 1
ATOM 805 N N . ILE A 1 103 ? 5.860 5.469 -3.251 1.00 89.88 103 ILE A N 1
ATOM 806 C CA . ILE A 1 103 ? 6.104 4.488 -4.315 1.00 89.88 103 ILE A CA 1
ATOM 807 C C . ILE A 1 103 ? 7.041 5.054 -5.387 1.00 89.88 103 ILE A C 1
ATOM 809 O O . ILE A 1 103 ? 7.993 4.379 -5.785 1.00 89.88 103 ILE A O 1
ATOM 813 N N . ASP A 1 104 ? 6.806 6.291 -5.824 1.00 87.69 104 ASP A N 1
ATOM 814 C CA . ASP A 1 104 ? 7.646 6.962 -6.820 1.00 87.69 104 ASP A CA 1
ATOM 815 C C . ASP A 1 104 ? 9.100 7.114 -6.332 1.00 87.69 104 ASP A C 1
ATOM 817 O O . ASP A 1 104 ? 10.038 7.067 -7.133 1.00 87.69 104 ASP A O 1
ATOM 821 N N . ASP A 1 105 ? 9.297 7.279 -5.020 1.00 86.25 105 ASP A N 1
ATOM 822 C CA . ASP A 1 105 ? 10.615 7.418 -4.397 1.00 86.25 105 ASP A CA 1
ATOM 823 C C . ASP A 1 105 ? 11.267 6.076 -4.038 1.00 86.25 105 ASP A C 1
ATOM 825 O O . ASP A 1 105 ? 12.485 5.970 -4.127 1.00 86.25 105 ASP A O 1
ATOM 829 N N . TYR A 1 106 ? 10.495 5.022 -3.736 1.00 81.12 106 TYR A N 1
ATOM 830 C CA . TYR A 1 106 ? 11.013 3.656 -3.522 1.00 81.12 106 TYR A CA 1
ATOM 831 C C . TYR A 1 106 ? 11.809 3.142 -4.733 1.00 81.12 106 TYR A C 1
ATOM 833 O O . TYR A 1 106 ? 12.632 2.230 -4.621 1.00 81.12 106 TYR A O 1
ATOM 841 N N . GLY A 1 107 ? 11.524 3.722 -5.904 1.00 64.75 107 GLY A N 1
ATOM 842 C CA . GLY A 1 107 ? 12.087 3.396 -7.199 1.00 64.75 107 GLY A CA 1
ATOM 843 C C . GLY A 1 107 ? 13.458 4.001 -7.519 1.00 64.75 107 GLY A C 1
ATOM 844 O O . GLY A 1 107 ? 14.177 3.392 -8.321 1.00 64.75 107 GLY A O 1
ATOM 845 N N . LYS A 1 108 ? 13.788 5.154 -6.927 1.00 60.16 108 LYS A N 1
ATOM 846 C CA . LYS A 1 108 ? 14.973 5.980 -7.224 1.00 60.16 108 LYS A CA 1
ATOM 847 C C . LYS A 1 108 ? 16.163 5.603 -6.349 1.00 60.16 108 LYS A C 1
ATOM 849 O O . LYS A 1 108 ? 17.295 5.777 -6.847 1.00 60.16 108 LYS A O 1
#